Protein AF-A0A4Y2HUC2-F1 (afdb_monomer_lite)

Organism: Araneus ventricosus (NCBI:txid182803)

Radius of gyration: 19.18 Å; chains: 1; bounding box: 43×45×43 Å

pLDDT: mean 86.64, std 9.14, range [61.12, 96.38]

Structure (mmCIF, N/CA/C/O backbone):
data_AF-A0A4Y2HUC2-F1
#
_entry.id   AF-A0A4Y2HUC2-F1
#
loop_
_atom_site.group_PDB
_atom_site.id
_atom_site.type_symbol
_atom_site.label_atom_id
_atom_site.label_alt_id
_atom_site.label_comp_id
_atom_site.label_asym_id
_atom_site.label_entity_id
_atom_site.label_seq_id
_atom_site.pdbx_PDB_ins_code
_atom_site.Cartn_x
_atom_site.Cartn_y
_atom_site.Cartn_z
_atom_site.occupancy
_atom_site.B_iso_or_equiv
_atom_site.auth_seq_id
_atom_site.auth_comp_id
_atom_site.auth_asym_id
_atom_site.auth_atom_id
_atom_site.pdbx_PDB_model_num
ATOM 1 N N . MET A 1 1 ? 14.945 4.769 -19.874 1.00 61.12 1 MET A N 1
ATOM 2 C CA . MET A 1 1 ? 13.732 4.063 -20.325 1.00 61.12 1 MET A CA 1
ATOM 3 C C . MET A 1 1 ? 14.221 2.810 -21.010 1.00 61.12 1 MET A C 1
ATOM 5 O O . MET A 1 1 ? 15.026 2.933 -21.923 1.00 61.12 1 MET A O 1
ATOM 9 N N . MET A 1 2 ? 13.849 1.651 -20.483 1.00 72.69 2 MET A N 1
ATOM 10 C CA . MET A 1 2 ? 14.147 0.353 -21.079 1.00 72.69 2 MET A CA 1
ATOM 11 C C . MET A 1 2 ? 12.822 -0.187 -21.603 1.00 72.69 2 MET A C 1
ATOM 13 O O . MET A 1 2 ? 11.807 -0.046 -20.922 1.00 72.69 2 MET A O 1
ATOM 17 N N . ILE A 1 3 ? 12.825 -0.668 -22.838 1.00 81.69 3 ILE A N 1
ATOM 18 C CA . ILE A 1 3 ? 11.655 -1.244 -23.495 1.00 81.69 3 ILE A CA 1
ATOM 19 C C . ILE A 1 3 ? 11.972 -2.722 -23.678 1.00 81.69 3 ILE A C 1
ATOM 21 O O . ILE A 1 3 ? 13.073 -3.041 -24.134 1.00 81.69 3 ILE A O 1
ATOM 25 N N . ASP A 1 4 ? 11.052 -3.589 -23.277 1.00 79.94 4 ASP A N 1
ATOM 26 C CA . ASP A 1 4 ? 11.228 -5.031 -23.393 1.00 79.94 4 ASP A CA 1
ATOM 27 C C . ASP A 1 4 ? 10.974 -5.531 -24.829 1.00 79.94 4 ASP A C 1
ATOM 29 O O . ASP A 1 4 ? 10.625 -4.776 -25.742 1.00 79.94 4 ASP A O 1
ATOM 33 N N . GLU A 1 5 ? 11.149 -6.833 -25.049 1.00 85.06 5 GLU A N 1
ATOM 34 C CA . GLU A 1 5 ? 10.955 -7.464 -26.362 1.00 85.06 5 GLU A CA 1
ATOM 35 C C . GLU A 1 5 ? 9.502 -7.402 -26.870 1.00 85.06 5 GLU A C 1
ATOM 37 O O . GLU A 1 5 ? 9.252 -7.626 -28.056 1.00 85.06 5 GLU A O 1
ATOM 42 N N . ARG A 1 6 ? 8.539 -7.091 -25.993 1.00 84.50 6 ARG A N 1
ATOM 43 C CA . ARG A 1 6 ? 7.116 -6.931 -26.324 1.00 84.50 6 ARG A CA 1
ATOM 44 C C . ARG A 1 6 ? 6.749 -5.479 -26.622 1.00 84.50 6 ARG A C 1
ATOM 46 O O . ARG A 1 6 ? 5.621 -5.215 -27.033 1.00 84.50 6 ARG A O 1
ATOM 53 N N . GLY A 1 7 ? 7.702 -4.557 -26.494 1.00 84.38 7 GLY A N 1
ATOM 54 C CA . GLY A 1 7 ? 7.474 -3.132 -26.694 1.00 84.38 7 GLY A CA 1
ATOM 55 C C . GLY A 1 7 ? 6.925 -2.427 -25.454 1.00 84.38 7 GLY A C 1
ATOM 56 O O . GLY A 1 7 ? 6.555 -1.255 -25.552 1.00 84.38 7 GLY A O 1
ATOM 57 N N . ASP A 1 8 ? 6.894 -3.098 -24.300 1.00 81.44 8 ASP A N 1
ATOM 58 C CA . ASP A 1 8 ? 6.427 -2.520 -23.048 1.00 81.44 8 ASP A CA 1
ATOM 59 C C . ASP A 1 8 ? 7.558 -1.754 -22.357 1.00 81.44 8 ASP A C 1
ATOM 61 O O . ASP A 1 8 ? 8.720 -2.164 -22.331 1.00 81.44 8 ASP A O 1
ATOM 65 N N . ALA A 1 9 ? 7.226 -0.597 -21.785 1.00 82.38 9 ALA A N 1
ATOM 66 C CA . ALA A 1 9 ? 8.183 0.176 -21.007 1.00 82.38 9 ALA A CA 1
ATOM 67 C C . ALA A 1 9 ? 8.342 -0.439 -19.612 1.00 82.38 9 ALA A C 1
ATOM 69 O O . ALA A 1 9 ? 7.397 -0.449 -18.820 1.00 82.38 9 ALA A O 1
ATOM 70 N N . GLU A 1 10 ? 9.558 -0.862 -19.268 1.00 76.25 10 GLU A N 1
ATOM 71 C CA . GLU A 1 10 ? 9.865 -1.279 -17.904 1.00 76.25 10 GLU A CA 1
ATOM 72 C C . GLU A 1 10 ? 9.822 -0.071 -16.959 1.00 76.25 10 GLU A C 1
ATOM 74 O O . GLU A 1 10 ? 10.546 0.923 -17.123 1.00 76.25 10 GLU A O 1
ATOM 79 N N . GLY A 1 11 ? 8.949 -0.158 -15.954 1.00 73.81 11 GLY A N 1
ATOM 80 C CA . GLY A 1 11 ? 8.685 0.908 -14.998 1.00 73.81 11 GLY A CA 1
ATOM 81 C C . GLY A 1 11 ? 9.078 0.534 -13.573 1.00 73.81 11 GLY A C 1
ATOM 82 O O . GLY A 1 11 ? 8.748 -0.539 -13.076 1.00 73.81 11 GLY A O 1
ATOM 83 N N . ASN A 1 12 ? 9.720 1.469 -12.873 1.00 82.06 12 ASN A N 1
ATOM 84 C CA . ASN A 1 12 ? 9.729 1.444 -11.413 1.00 82.06 12 ASN A CA 1
ATOM 85 C C . ASN A 1 12 ? 8.410 2.041 -10.921 1.00 82.06 12 ASN A C 1
ATOM 87 O O . ASN A 1 12 ? 8.046 3.149 -11.324 1.00 82.06 12 ASN A O 1
ATOM 91 N N . TYR A 1 13 ? 7.719 1.338 -10.029 1.00 89.62 13 TYR A N 1
ATOM 92 C CA . TYR A 1 13 ? 6.448 1.804 -9.477 1.00 89.62 13 TYR A CA 1
ATOM 93 C C . TYR A 1 13 ? 6.632 2.261 -8.036 1.00 89.62 13 TYR A C 1
ATOM 95 O O . TYR A 1 13 ? 7.270 1.579 -7.236 1.00 89.62 13 TYR A O 1
ATOM 103 N N . THR A 1 14 ? 6.039 3.397 -7.685 1.00 94.06 14 THR A N 1
ATOM 104 C CA . THR A 1 14 ? 6.054 3.917 -6.315 1.00 94.06 14 THR A CA 1
ATOM 105 C C . THR A 1 14 ? 4.716 3.636 -5.649 1.00 94.06 14 THR A C 1
ATOM 107 O O . THR A 1 14 ? 3.664 3.974 -6.187 1.00 94.06 14 THR A O 1
ATOM 110 N N . VAL A 1 15 ? 4.752 3.055 -4.453 1.00 95.50 15 VAL A N 1
ATOM 111 C CA . VAL A 1 15 ? 3.573 2.887 -3.604 1.00 95.50 15 VAL A CA 1
ATOM 112 C C . VAL A 1 15 ? 3.392 4.153 -2.782 1.00 95.50 15 VAL A C 1
ATOM 114 O O . VAL A 1 15 ? 4.289 4.566 -2.042 1.00 95.50 15 VAL A O 1
ATOM 117 N N . MET A 1 16 ? 2.215 4.757 -2.907 1.00 95.50 16 MET A N 1
ATOM 118 C CA . MET A 1 16 ? 1.812 5.943 -2.161 1.00 95.50 16 MET A CA 1
ATOM 119 C C . MET A 1 16 ? 0.799 5.544 -1.088 1.00 95.50 16 MET A C 1
ATOM 121 O O . MET A 1 16 ? -0.120 4.781 -1.370 1.00 95.50 16 MET A O 1
ATOM 125 N N . ALA A 1 17 ? 0.923 6.096 0.116 1.00 95.06 17 ALA A N 1
ATOM 126 C CA . ALA A 1 17 ? -0.067 5.935 1.175 1.00 95.06 17 ALA A CA 1
ATOM 127 C C . ALA A 1 17 ? -0.434 7.280 1.797 1.00 95.06 17 ALA A C 1
ATOM 129 O O . ALA A 1 17 ? 0.340 8.243 1.764 1.00 95.06 17 ALA A O 1
ATOM 130 N N . LEU A 1 18 ? -1.631 7.331 2.372 1.00 92.06 18 LEU A N 1
ATOM 131 C CA . LEU A 1 18 ? -2.114 8.484 3.107 1.00 92.06 18 LEU A CA 1
ATOM 132 C C . LEU A 1 18 ? -1.454 8.497 4.492 1.00 92.06 18 LEU A C 1
ATOM 134 O O . LEU A 1 18 ? -1.728 7.636 5.321 1.00 92.06 18 LEU A O 1
ATOM 138 N N . LEU A 1 19 ? -0.567 9.461 4.731 1.00 90.00 19 LEU A N 1
ATOM 139 C CA . LEU A 1 19 ? 0.116 9.634 6.012 1.00 90.00 19 LEU A CA 1
ATOM 140 C C . LEU A 1 19 ? -0.295 10.955 6.652 1.00 90.00 19 LEU A C 1
ATOM 142 O O . LEU A 1 19 ? -0.448 11.968 5.962 1.00 90.00 19 LEU A O 1
ATOM 146 N N . GLU A 1 20 ? -0.427 10.954 7.973 1.00 86.19 20 GLU A N 1
ATOM 147 C CA . GLU A 1 20 ? -0.585 12.185 8.739 1.00 86.19 20 GLU A CA 1
ATOM 148 C C . GLU A 1 20 ? 0.690 13.021 8.636 1.00 86.19 20 GLU A C 1
ATOM 150 O O . GLU A 1 20 ? 1.809 12.506 8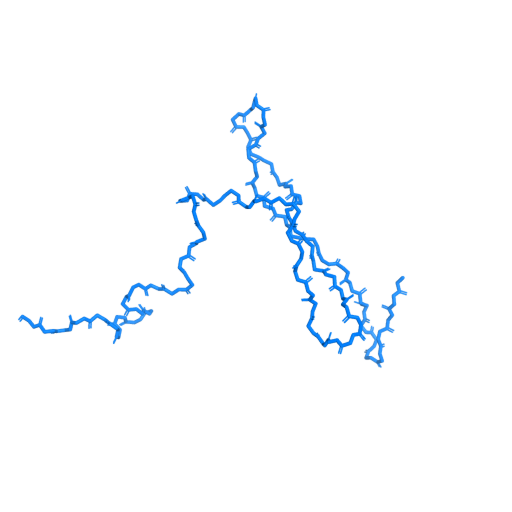.520 1.00 86.19 20 GLU A O 1
ATOM 155 N N . THR A 1 21 ? 0.520 14.338 8.611 1.00 78.94 21 THR A N 1
ATOM 156 C CA . THR A 1 21 ? 1.676 15.224 8.676 1.00 78.94 21 THR A CA 1
ATOM 157 C C . THR A 1 21 ? 2.006 15.457 10.137 1.00 78.94 21 THR A C 1
ATOM 159 O O . THR A 1 21 ? 1.113 15.783 10.914 1.00 78.94 21 THR A O 1
ATOM 162 N N . GLU A 1 22 ? 3.286 15.401 10.493 1.00 74.81 22 GLU A N 1
ATOM 163 C CA . GLU A 1 22 ? 3.739 15.920 11.781 1.00 74.81 22 GLU A CA 1
ATOM 164 C C . GLU A 1 22 ? 3.199 17.346 11.977 1.00 74.81 22 GLU A C 1
ATOM 166 O O . GLU A 1 22 ? 3.381 18.221 11.126 1.00 74.81 22 GLU A O 1
ATOM 171 N N . ASN A 1 23 ? 2.477 17.554 13.080 1.00 77.50 23 ASN A N 1
ATOM 172 C CA . ASN A 1 23 ? 1.848 18.822 13.462 1.00 77.50 23 ASN A CA 1
ATOM 173 C C . ASN A 1 23 ? 0.667 19.289 12.583 1.00 77.50 23 ASN A C 1
ATOM 175 O O . ASN A 1 23 ? 0.323 20.471 12.595 1.00 77.50 23 ASN A O 1
ATOM 179 N N . SER A 1 24 ? 0.003 18.397 11.838 1.00 75.12 24 SER A N 1
ATOM 180 C CA . SER A 1 24 ? -1.263 18.716 11.166 1.00 75.12 24 SER A CA 1
ATOM 181 C C . SER A 1 24 ? -2.248 17.556 11.220 1.00 75.12 24 SER A C 1
ATOM 183 O O . SER A 1 24 ? -1.899 16.424 10.914 1.00 75.12 24 SER A O 1
ATOM 185 N N . THR A 1 25 ? -3.522 17.863 11.467 1.00 76.81 25 THR A N 1
ATOM 186 C CA . THR A 1 25 ? -4.639 16.911 11.331 1.00 76.81 25 THR A CA 1
ATOM 187 C C . THR A 1 25 ? -4.937 16.532 9.876 1.00 76.81 25 THR A C 1
ATOM 189 O O . THR A 1 25 ? -5.860 15.769 9.604 1.00 76.81 25 THR A O 1
ATOM 192 N N . ARG A 1 26 ? -4.195 17.094 8.913 1.00 86.06 26 ARG A N 1
ATOM 193 C CA . ARG A 1 26 ? -4.374 16.832 7.487 1.00 86.06 26 ARG A CA 1
ATOM 194 C C . ARG A 1 26 ? -3.425 15.740 7.023 1.00 86.06 26 ARG A C 1
ATOM 196 O O . ARG A 1 26 ? -2.198 15.907 7.025 1.00 86.06 26 ARG A O 1
ATOM 203 N N . SER A 1 27 ? -4.016 14.659 6.541 1.00 88.62 27 SER A N 1
ATOM 204 C CA . SER A 1 27 ? -3.284 13.589 5.883 1.00 88.62 27 SER A CA 1
ATOM 205 C C . SER A 1 27 ? -2.949 13.957 4.439 1.00 88.62 27 SER A C 1
ATOM 207 O O . SER A 1 27 ? -3.695 14.667 3.763 1.00 88.62 27 SER A O 1
ATOM 209 N N . ARG A 1 28 ? -1.800 13.482 3.958 1.00 91.56 28 ARG A N 1
ATOM 210 C CA . ARG A 1 28 ? -1.328 13.698 2.586 1.00 91.56 28 ARG A CA 1
ATOM 211 C C . ARG A 1 28 ? -0.795 12.399 1.993 1.00 91.56 28 ARG A C 1
ATOM 213 O O . ARG A 1 28 ? -0.246 11.566 2.713 1.00 91.56 28 ARG A O 1
ATOM 220 N N . MET A 1 29 ? -0.918 12.244 0.680 1.00 93.56 29 MET A N 1
ATOM 221 C CA . MET A 1 29 ? -0.312 11.115 -0.028 1.00 93.56 29 MET A CA 1
ATOM 222 C C . MET A 1 29 ? 1.212 11.256 -0.017 1.00 93.56 29 MET A C 1
ATOM 224 O O . MET A 1 29 ? 1.748 12.293 -0.410 1.00 93.56 29 MET A O 1
ATOM 228 N N . ARG A 1 30 ? 1.919 10.220 0.439 1.00 94.06 30 ARG A N 1
ATOM 229 C CA . ARG A 1 30 ? 3.386 10.169 0.491 1.00 94.06 30 ARG A CA 1
ATOM 230 C C . ARG A 1 30 ? 3.897 8.826 -0.024 1.00 94.06 30 ARG A C 1
ATOM 232 O O . ARG A 1 30 ? 3.223 7.819 0.184 1.00 94.06 30 ARG A O 1
ATOM 239 N N . PRO A 1 31 ? 5.089 8.791 -0.639 1.00 95.50 31 PRO A N 1
ATOM 240 C CA . PRO A 1 31 ? 5.721 7.535 -1.008 1.00 95.50 31 PRO A CA 1
ATOM 241 C C . PRO A 1 31 ? 6.102 6.751 0.252 1.00 95.50 31 PRO A C 1
ATOM 243 O O . PRO A 1 31 ? 6.682 7.310 1.189 1.00 95.50 31 PRO A O 1
ATOM 246 N N . VAL A 1 32 ? 5.754 5.467 0.264 1.00 96.38 32 VAL A N 1
ATOM 247 C CA . VAL A 1 32 ? 6.028 4.529 1.367 1.00 96.38 32 VAL A CA 1
ATOM 248 C C . VAL A 1 32 ? 6.802 3.297 0.922 1.00 96.38 32 VAL A C 1
ATOM 250 O O . VAL A 1 32 ? 7.453 2.659 1.744 1.00 96.38 32 VAL A O 1
ATOM 253 N N . ALA A 1 33 ? 6.768 2.962 -0.366 1.00 95.88 33 ALA A N 1
ATOM 254 C CA . ALA A 1 33 ? 7.512 1.840 -0.915 1.00 95.88 33 ALA A CA 1
ATOM 255 C C . ALA A 1 33 ? 7.774 2.039 -2.406 1.00 95.88 33 ALA A C 1
ATOM 257 O O . ALA A 1 33 ? 7.174 2.903 -3.050 1.00 95.88 33 ALA A O 1
ATOM 258 N N . ARG A 1 34 ? 8.622 1.185 -2.969 1.00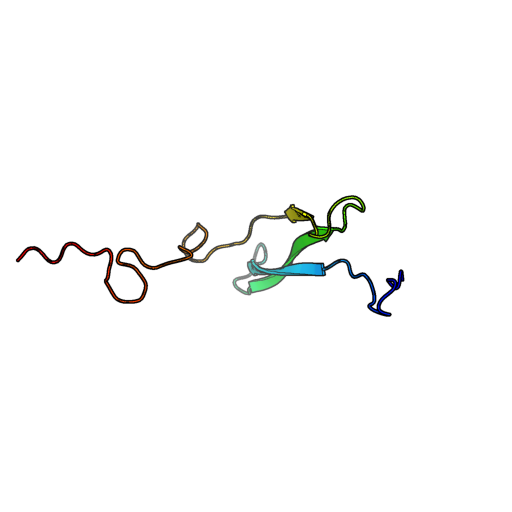 94.50 34 ARG A N 1
ATOM 259 C CA . ARG A 1 34 ? 8.850 1.107 -4.410 1.00 94.50 34 ARG A CA 1
ATOM 260 C C . ARG A 1 34 ? 8.987 -0.336 -4.870 1.00 94.50 34 ARG A C 1
ATOM 262 O O . ARG A 1 34 ? 9.577 -1.156 -4.172 1.00 94.50 34 ARG A O 1
ATOM 269 N N . PHE A 1 35 ? 8.471 -0.623 -6.053 1.00 91.69 35 PHE A N 1
ATOM 270 C CA . PHE A 1 35 ? 8.755 -1.837 -6.796 1.00 91.69 35 PHE A CA 1
ATOM 271 C C . PHE A 1 35 ? 9.977 -1.594 -7.673 1.00 91.69 35 PHE A C 1
ATOM 273 O O . PHE A 1 35 ? 10.002 -0.649 -8.463 1.00 91.69 35 PHE A O 1
ATOM 280 N N . THR A 1 36 ? 10.991 -2.436 -7.507 1.00 86.75 36 THR A N 1
ATOM 281 C CA . THR A 1 36 ? 12.212 -2.405 -8.313 1.00 86.75 36 THR A CA 1
ATOM 282 C C . THR A 1 36 ? 12.366 -3.719 -9.049 1.00 86.75 36 THR A C 1
ATOM 284 O O . THR A 1 36 ? 12.286 -4.782 -8.432 1.00 86.75 36 THR A O 1
ATOM 287 N N . HIS A 1 37 ? 12.634 -3.647 -10.347 1.00 79.12 37 HIS A N 1
ATOM 288 C CA . HIS A 1 37 ? 13.005 -4.820 -11.120 1.00 79.12 37 HIS A CA 1
ATOM 289 C C . HIS A 1 37 ? 14.409 -5.277 -10.686 1.00 79.12 37 HIS A C 1
ATOM 291 O O . HIS A 1 37 ? 15.365 -4.500 -10.721 1.00 79.12 37 HIS A O 1
ATOM 297 N N . GLN A 1 38 ? 14.526 -6.513 -10.200 1.00 72.69 38 GLN A N 1
ATOM 298 C CA . GLN A 1 38 ? 15.814 -7.175 -9.999 1.00 72.69 38 GLN A CA 1
ATOM 299 C C . GLN A 1 38 ? 15.935 -8.159 -11.153 1.00 72.69 38 GLN A C 1
ATOM 301 O O . GLN A 1 38 ? 15.255 -9.177 -11.130 1.00 72.69 38 GLN A O 1
ATOM 306 N N . GLY A 1 39 ? 16.728 -7.802 -12.168 1.00 65.00 39 GLY A N 1
ATOM 307 C CA . GLY A 1 39 ? 16.697 -8.356 -13.532 1.00 65.00 39 GLY A CA 1
ATOM 308 C C . GLY A 1 39 ? 16.950 -9.859 -13.725 1.00 65.00 39 GLY A C 1
ATOM 309 O O . GLY A 1 39 ? 17.316 -10.258 -14.822 1.00 65.00 39 GLY A O 1
ATOM 310 N N . SER A 1 40 ? 16.799 -10.690 -12.693 1.00 66.25 40 SER A N 1
ATOM 311 C CA . SER A 1 40 ? 16.768 -12.151 -12.782 1.00 66.25 40 SER A CA 1
ATOM 312 C C . SER A 1 40 ? 15.368 -12.759 -12.618 1.00 66.25 40 SER A C 1
ATOM 314 O O . SER A 1 40 ? 15.212 -13.937 -12.919 1.00 66.25 40 SER A O 1
ATOM 316 N N . ASN A 1 41 ? 14.371 -12.010 -12.122 1.00 64.25 41 ASN A N 1
ATOM 317 C CA . ASN A 1 41 ? 13.024 -12.523 -11.844 1.00 64.25 41 ASN A CA 1
ATOM 318 C C . ASN A 1 41 ? 11.950 -11.695 -12.567 1.00 64.25 41 ASN A C 1
ATOM 320 O O . ASN A 1 41 ? 11.956 -10.474 -12.450 1.00 64.25 41 ASN A O 1
ATOM 324 N N . ASP A 1 42 ? 10.965 -12.364 -13.180 1.00 72.56 42 ASP A N 1
ATOM 325 C CA . ASP A 1 42 ? 9.814 -11.732 -13.862 1.00 72.56 42 ASP A CA 1
ATOM 326 C C . ASP A 1 42 ? 8.937 -10.861 -12.942 1.00 72.56 42 ASP A C 1
ATOM 328 O O . ASP A 1 42 ? 8.118 -10.069 -13.409 1.00 72.56 42 ASP A O 1
ATOM 332 N N . LEU A 1 43 ? 9.069 -11.007 -11.618 1.00 82.38 43 LEU A N 1
ATOM 333 C CA . LEU A 1 43 ? 8.300 -10.238 -10.643 1.00 82.38 43 LEU A CA 1
ATOM 334 C C . LEU A 1 43 ? 9.170 -9.170 -9.967 1.00 82.38 43 LEU A C 1
ATOM 336 O O . LEU A 1 43 ? 10.231 -9.492 -9.419 1.00 82.38 43 LEU A O 1
ATOM 340 N N . PRO A 1 44 ? 8.714 -7.9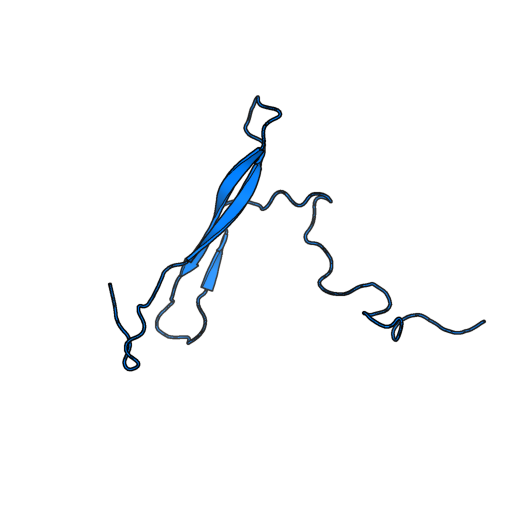06 -9.921 1.00 85.50 44 PRO A N 1
ATOM 341 C CA . PRO A 1 44 ? 9.451 -6.846 -9.255 1.00 85.50 44 PRO A CA 1
ATOM 342 C C . PRO A 1 44 ? 9.461 -7.045 -7.735 1.00 85.50 44 PRO A C 1
ATOM 344 O O . PRO A 1 44 ? 8.475 -7.458 -7.123 1.00 85.50 44 PRO A O 1
ATOM 347 N N . SER A 1 45 ? 10.570 -6.678 -7.093 1.00 89.31 45 SER A N 1
ATOM 348 C CA . SER A 1 45 ? 10.696 -6.743 -5.638 1.00 89.31 45 SER A CA 1
ATOM 349 C C . SER A 1 45 ? 10.116 -5.489 -4.985 1.00 89.31 45 SER A C 1
ATOM 351 O O . SER A 1 45 ? 10.504 -4.375 -5.351 1.00 89.31 45 SER A O 1
ATOM 353 N N . LEU A 1 46 ? 9.256 -5.653 -3.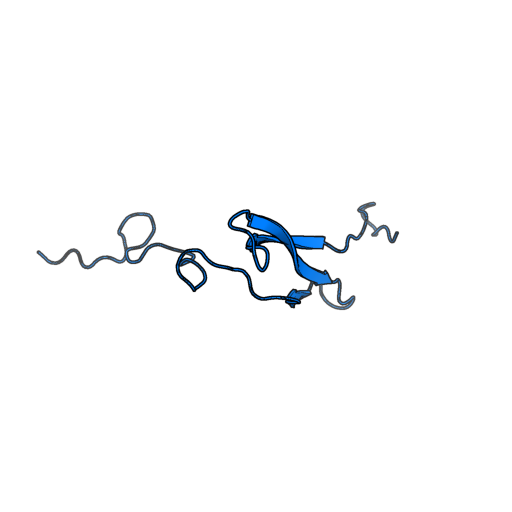978 1.00 90.62 46 LEU A N 1
ATOM 354 C CA . LEU A 1 46 ? 8.784 -4.549 -3.143 1.00 90.62 46 LEU A CA 1
ATOM 355 C C . LEU A 1 46 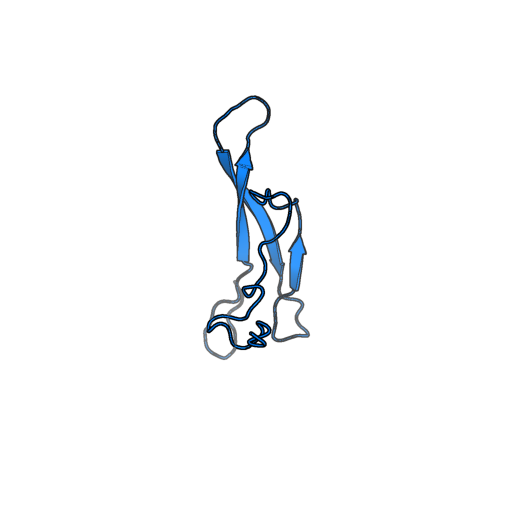? 9.843 -4.172 -2.098 1.00 90.62 46 LEU A C 1
ATOM 357 O O . LEU A 1 46 ? 10.246 -4.999 -1.282 1.00 90.62 46 LEU A O 1
ATOM 361 N N . ARG A 1 47 ? 10.239 -2.900 -2.070 1.00 92.25 47 ARG A N 1
ATOM 362 C CA . ARG A 1 47 ? 11.090 -2.319 -1.029 1.00 92.25 47 ARG A CA 1
ATOM 363 C C . ARG A 1 47 ? 10.318 -1.256 -0.256 1.00 92.25 47 ARG A C 1
ATOM 365 O O . ARG A 1 47 ? 9.993 -0.207 -0.810 1.00 92.25 47 ARG A O 1
ATOM 372 N N . LEU A 1 48 ? 10.061 -1.521 1.023 1.00 94.06 48 LEU A N 1
ATOM 373 C CA . LEU A 1 48 ? 9.462 -0.561 1.952 1.00 94.06 48 LEU A CA 1
ATOM 374 C C . LEU A 1 48 ? 10.485 0.519 2.330 1.00 94.06 48 LEU A C 1
ATOM 376 O O . LEU A 1 48 ? 11.638 0.223 2.640 1.00 94.06 48 LEU A O 1
ATOM 380 N N . GLU A 1 49 ? 10.056 1.776 2.289 1.00 94.19 49 GLU A N 1
ATOM 381 C CA . GLU A 1 49 ? 10.840 2.950 2.693 1.00 94.19 49 GLU A CA 1
ATOM 382 C C . GLU A 1 49 ? 10.283 3.594 3.966 1.00 94.19 49 GLU A C 1
ATOM 384 O O . GLU A 1 49 ? 11.010 4.272 4.691 1.00 94.19 49 GLU A O 1
ATOM 389 N N . ARG A 1 50 ? 8.985 3.403 4.222 1.00 92.56 50 ARG A N 1
ATOM 390 C CA . ARG A 1 50 ? 8.255 3.865 5.405 1.00 92.56 50 ARG A CA 1
ATOM 391 C C . ARG A 1 50 ? 7.150 2.865 5.724 1.00 92.56 50 ARG A C 1
ATOM 393 O O . ARG A 1 50 ? 6.699 2.131 4.846 1.00 92.56 50 ARG A O 1
ATOM 400 N N . GLU A 1 51 ? 6.681 2.876 6.963 1.00 91.62 51 GLU A N 1
ATOM 401 C CA . GLU A 1 51 ? 5.495 2.113 7.338 1.00 91.62 51 GLU A CA 1
ATOM 402 C C . GLU A 1 51 ? 4.227 2.731 6.735 1.00 91.62 51 GLU A C 1
ATOM 404 O O . GLU A 1 51 ? 4.093 3.952 6.608 1.00 91.62 51 GLU A O 1
ATOM 409 N N . ILE A 1 52 ? 3.291 1.866 6.348 1.00 92.56 52 ILE A N 1
ATOM 410 C CA . ILE A 1 52 ? 1.945 2.271 5.946 1.00 92.56 52 ILE A CA 1
ATOM 411 C C . ILE A 1 52 ? 1.148 2.513 7.225 1.00 92.56 52 ILE A C 1
ATOM 413 O O . ILE A 1 52 ? 1.050 1.620 8.066 1.00 92.56 52 ILE A O 1
ATOM 417 N N . ASN A 1 53 ? 0.545 3.696 7.355 1.00 90.25 53 ASN A N 1
ATOM 418 C CA . ASN A 1 53 ? -0.369 3.982 8.456 1.00 90.25 53 ASN A CA 1
ATOM 419 C C . ASN A 1 53 ? -1.715 3.283 8.216 1.00 90.25 53 ASN A C 1
ATOM 421 O O . ASN A 1 53 ? -2.640 3.849 7.633 1.00 90.25 53 ASN A O 1
ATOM 425 N N . TRP A 1 54 ? -1.801 2.015 8.606 1.00 91.56 54 TRP A N 1
ATOM 426 C CA . TRP A 1 54 ? -3.049 1.268 8.564 1.00 91.56 54 TRP A CA 1
ATOM 427 C C . TRP A 1 54 ? -4.026 1.813 9.604 1.00 91.56 54 TRP A C 1
ATOM 429 O O . TRP A 1 54 ? -3.674 1.937 10.771 1.00 91.56 54 TRP A O 1
ATOM 439 N N . ILE A 1 55 ? -5.280 2.048 9.208 1.00 88.94 55 ILE A N 1
ATOM 440 C CA . ILE A 1 55 ? -6.318 2.634 10.081 1.00 88.94 55 ILE A CA 1
ATOM 441 C C . ILE A 1 55 ? -6.474 1.850 11.398 1.00 88.94 55 ILE A C 1
ATOM 443 O O . ILE A 1 55 ? -6.657 2.443 12.455 1.00 88.94 55 ILE A O 1
ATOM 447 N N . ALA A 1 56 ? -6.369 0.518 11.347 1.00 92.06 56 ALA A N 1
ATOM 448 C CA . ALA A 1 56 ? -6.465 -0.364 12.513 1.00 92.06 56 ALA A CA 1
ATOM 449 C C . ALA A 1 56 ? -5.093 -0.755 13.113 1.00 92.06 56 ALA A C 1
ATOM 451 O O . ALA A 1 56 ? -4.991 -1.758 13.818 1.00 92.06 56 ALA A O 1
ATOM 452 N N . GLY A 1 57 ? -4.018 -0.033 12.777 1.00 92.50 57 GLY A N 1
ATOM 453 C CA . GLY A 1 57 ? -2.6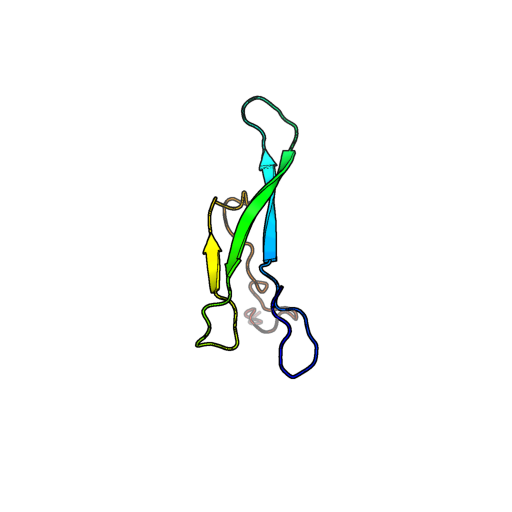44 -0.288 13.237 1.00 92.50 57 GLY A CA 1
ATOM 454 C C . GLY A 1 57 ? -1.938 -1.484 12.584 1.00 92.50 57 GLY A C 1
ATOM 455 O O . GLY A 1 57 ? -0.744 -1.678 12.789 1.00 92.50 57 GLY A O 1
ATOM 456 N N . LYS A 1 58 ? -2.642 -2.286 11.778 1.00 94.31 58 LYS A N 1
ATOM 457 C CA . LYS A 1 58 ? -2.091 -3.434 11.040 1.00 94.31 58 LYS A CA 1
ATOM 458 C C . LYS A 1 58 ? -2.763 -3.600 9.672 1.00 94.31 58 LYS A C 1
ATOM 460 O O . LYS A 1 58 ? -3.896 -3.134 9.515 1.00 94.31 58 LYS A O 1
ATOM 465 N N . PRO A 1 59 ? -2.117 -4.287 8.709 1.00 94.50 59 PRO A N 1
ATOM 466 C CA . PRO A 1 59 ? -2.753 -4.630 7.444 1.00 94.50 59 PRO A CA 1
ATOM 467 C C . PRO A 1 59 ? -4.101 -5.330 7.668 1.00 94.50 59 PRO A C 1
ATOM 469 O O . PRO A 1 59 ? -4.201 -6.182 8.561 1.00 94.50 59 PRO A O 1
ATOM 472 N N . PRO A 1 60 ? -5.142 -4.992 6.887 1.00 94.69 60 PRO A N 1
ATOM 473 C CA . PRO A 1 60 ? -6.399 -5.718 6.944 1.00 94.69 60 PRO A CA 1
ATOM 474 C C . PRO A 1 60 ? -6.171 -7.175 6.536 1.00 94.69 60 PRO A C 1
ATOM 476 O O . PRO A 1 60 ? -5.241 -7.497 5.792 1.00 94.69 60 PRO A O 1
ATOM 479 N N . ARG A 1 61 ? -7.040 -8.067 7.011 1.00 94.56 61 ARG A N 1
ATOM 480 C CA . ARG A 1 61 ? -7.042 -9.446 6.524 1.00 94.56 61 ARG A CA 1
ATOM 481 C C . ARG A 1 61 ? -7.349 -9.431 5.028 1.00 94.56 61 ARG A C 1
ATOM 483 O O . ARG A 1 61 ? -8.239 -8.705 4.593 1.00 94.56 61 ARG A O 1
ATOM 490 N N . SER A 1 62 ? -6.638 -10.256 4.268 1.00 95.31 62 SER A N 1
ATOM 491 C CA . SER A 1 62 ? -6.907 -10.453 2.839 1.00 95.31 62 SER A CA 1
ATOM 492 C C . SER A 1 62 ? -8.242 -11.155 2.580 1.00 95.31 62 SER A C 1
ATOM 494 O O . SER A 1 62 ? -8.735 -11.136 1.461 1.00 95.31 62 SER A O 1
ATOM 496 N N . GLU A 1 63 ? -8.808 -11.780 3.612 1.00 95.38 63 GLU A N 1
ATOM 497 C CA . GLU A 1 63 ? -10.045 -12.546 3.573 1.00 95.38 63 GLU A CA 1
ATOM 498 C C . GLU A 1 63 ? -10.768 -12.431 4.932 1.00 95.38 63 GLU A C 1
ATOM 500 O O . GLU A 1 63 ? -10.093 -12.358 5.974 1.00 95.38 63 GLU A O 1
ATOM 505 N N . PRO A 1 64 ? -12.114 -12.415 4.960 1.00 95.00 64 PRO A N 1
ATOM 506 C CA . PRO A 1 64 ? -12.885 -12.466 6.200 1.00 95.00 64 PRO A CA 1
ATOM 507 C C . PRO A 1 64 ? -12.597 -13.716 7.046 1.00 95.00 64 PRO A C 1
ATOM 509 O O . PRO A 1 64 ? -12.039 -14.705 6.579 1.00 95.00 64 PRO A O 1
ATOM 512 N N . GLU A 1 65 ? -12.998 -13.686 8.319 1.00 93.94 65 GLU A N 1
ATOM 513 C CA . GLU A 1 65 ? -12.759 -14.806 9.241 1.00 93.94 65 GLU A CA 1
ATOM 514 C C . GLU A 1 65 ? -13.416 -16.105 8.815 1.00 93.94 65 GLU A C 1
ATOM 516 O O . GLU A 1 65 ? -12.781 -17.155 8.851 1.00 93.94 65 GLU A O 1
ATOM 521 N N . CYS A 1 66 ? -14.653 -15.992 8.355 1.00 95.06 66 CYS A N 1
ATOM 522 C CA . CYS A 1 66 ? -15.443 -17.120 7.910 1.00 95.06 66 CYS A CA 1
ATOM 523 C C . CYS A 1 66 ? -15.391 -17.331 6.401 1.00 95.06 66 CYS A C 1
ATOM 525 O O . CYS A 1 66 ? -16.249 -18.022 5.874 1.00 95.06 66 CYS A O 1
ATOM 527 N N . GLY A 1 67 ? -14.396 -16.768 5.714 1.00 94.69 67 GLY A N 1
ATOM 528 C CA . GLY A 1 67 ? -14.374 -16.766 4.258 1.00 94.69 67 GLY A CA 1
ATOM 529 C C . GLY A 1 67 ? -15.344 -15.752 3.660 1.00 94.69 67 GLY A C 1
ATOM 530 O O . GLY A 1 67 ? -16.086 -15.074 4.379 1.00 94.69 67 GLY A O 1
ATOM 531 N N . PHE A 1 68 ? -15.285 -15.578 2.344 1.00 94.75 68 PHE A N 1
ATOM 532 C CA . PHE A 1 68 ? -16.119 -14.582 1.664 1.00 94.75 68 PHE A CA 1
ATOM 533 C C . PHE A 1 68 ? -17.603 -14.958 1.678 1.00 94.75 68 PHE A C 1
ATOM 535 O O . PHE A 1 68 ? -18.442 -14.060 1.741 1.00 94.75 68 PHE A O 1
ATOM 542 N N . ASP A 1 69 ? -17.904 -16.258 1.701 1.00 94.94 69 ASP A N 1
ATOM 543 C CA . ASP A 1 69 ? -19.260 -16.803 1.631 1.00 94.94 69 ASP A CA 1
ATOM 544 C C . ASP A 1 69 ? -19.692 -17.480 2.946 1.00 94.94 69 ASP A C 1
ATOM 546 O O . ASP A 1 69 ? -20.737 -18.129 3.011 1.00 94.94 69 ASP A O 1
ATOM 550 N N . GLY A 1 70 ? -18.915 -17.325 4.024 1.00 93.19 70 GLY A N 1
ATOM 551 C CA . GLY A 1 70 ? -19.203 -17.947 5.320 1.00 93.19 70 GLY A CA 1
ATOM 552 C C . GLY A 1 70 ? -18.779 -19.417 5.413 1.00 93.19 70 GLY A C 1
ATOM 553 O O . GLY A 1 70 ? -19.075 -20.077 6.407 1.00 93.19 70 GLY A O 1
ATOM 554 N N . GLU A 1 71 ? -18.058 -19.935 4.419 1.00 92.69 71 GLU A N 1
ATOM 555 C CA . GLU A 1 71 ? -17.696 -21.344 4.273 1.00 92.69 71 GLU A CA 1
ATOM 556 C C . GLU A 1 71 ? -16.705 -21.875 5.324 1.00 92.69 71 GLU A C 1
ATOM 558 O O . GLU A 1 71 ? -16.531 -23.087 5.448 1.00 92.69 71 GLU A O 1
ATOM 563 N N . LYS A 1 72 ? -16.050 -20.986 6.083 1.00 91.44 72 LYS A N 1
ATOM 564 C CA . LYS A 1 72 ? -15.101 -21.346 7.156 1.00 91.44 72 LYS A CA 1
ATOM 565 C C . LYS A 1 72 ? -15.674 -21.186 8.567 1.00 91.44 72 LYS A C 1
ATOM 567 O O . LYS A 1 72 ? -14.986 -21.514 9.531 1.00 91.44 72 LYS A O 1
ATOM 572 N N . CYS A 1 73 ? -16.890 -20.655 8.706 1.00 93.25 73 CYS A N 1
ATOM 573 C CA . CYS A 1 73 ? -17.579 -20.577 9.995 1.00 93.25 73 CYS A CA 1
ATOM 574 C C . CYS A 1 73 ? -18.033 -21.977 10.432 1.00 93.25 73 CYS A C 1
ATOM 576 O O . CYS A 1 73 ? -18.485 -22.772 9.608 1.00 93.25 73 CYS A O 1
ATOM 578 N N . ASP A 1 74 ? -17.975 -22.259 11.734 1.00 84.19 74 ASP A N 1
ATOM 579 C CA . ASP A 1 74 ? -18.627 -23.447 12.278 1.00 84.19 74 ASP A CA 1
ATOM 580 C C . ASP A 1 74 ? -20.148 -23.270 12.173 1.00 84.19 74 ASP A C 1
ATOM 582 O O . ASP A 1 74 ? -20.716 -22.322 12.717 1.00 84.19 74 ASP A O 1
ATOM 586 N N . THR A 1 75 ? -20.805 -24.156 11.427 1.00 79.75 75 THR A N 1
ATOM 587 C CA . THR A 1 75 ? -22.264 -24.162 11.271 1.00 79.75 75 THR A CA 1
ATOM 588 C C . THR A 1 75 ? -22.955 -25.028 12.322 1.00 79.75 75 THR A C 1
ATOM 590 O O . THR A 1 75 ? -24.151 -25.290 12.186 1.00 79.75 75 THR A O 1
ATOM 593 N N . THR A 1 76 ? -22.225 -25.540 13.318 1.00 72.50 76 THR A N 1
ATOM 594 C CA . THR A 1 76 ? -22.805 -26.386 14.363 1.00 72.50 76 THR A CA 1
ATOM 595 C C . THR A 1 76 ? -23.790 -25.561 15.209 1.00 72.50 76 THR A C 1
ATOM 597 O O . THR A 1 76 ? -23.387 -24.535 15.761 1.00 72.50 76 THR A O 1
ATOM 600 N N . PRO A 1 77 ? -25.076 -25.958 15.268 1.00 65.75 77 PRO A N 1
ATOM 601 C CA . PRO A 1 77 ? -26.115 -25.232 15.997 1.00 65.75 77 PRO A CA 1
ATOM 602 C C . PRO A 1 77 ? -26.006 -25.358 17.521 1.00 65.75 77 PRO A C 1
ATOM 604 O O . PRO A 1 77 ? -25.468 -26.380 18.009 1.00 65.75 77 PRO A O 1
#

InterPro domains:
  IPR028082 Periplasmic binding protein-like I [SSF53822] (2-68)

Secondary structure (DSSP, 8-state):
-EE-TTSPEE--EEEEEEEEETTEEEEEEEEEEEEE--TTSSSPEEEESS----TTSSPPPSS-TT-SSSTTS----

Sequence (77 aa):
MMIDERGDAEGNYTVMALLETENSTRSRMRPVARFTHQGSNDLPSLRLEREINWIAGKPPRSEPECGFDGEKCDTTP

Foldseek 3Di:
DDADPVRHDDDKDFDWAFDDDVPDPHTDTDTFWIFDDPPPDPGTDIGGPHDHPDPVNDDDDPADPCGPVNVNPPPDD